Protein AF-A0A844EPX7-F1 (afdb_monomer_lite)

Secondary structure (DSSP, 8-state):
-HHHHHHHHHBT-EEEE-TTT-SEEPTTTT-HHHHHHHHTS---B-SEEEETT--EE-TTTTTT----EEE-TT--EE-TTTT-SS---EEE-TT--EE-TTTT-S----EEE----

Radius of gyration: 13.14 Å; chains: 1; bounding box: 33×34×26 Å

Structure (mmCIF, N/CA/C/O backbone):
data_AF-A0A844EPX7-F1
#
_entry.id   AF-A0A844EPX7-F1
#
loop_
_atom_site.group_PDB
_atom_site.id
_atom_site.type_symbol
_atom_site.label_atom_id
_atom_site.label_alt_id
_atom_site.label_comp_id
_atom_site.label_asym_id
_atom_site.label_entity_id
_atom_site.label_seq_id
_atom_site.pdbx_PDB_ins_code
_atom_site.Cartn_x
_atom_site.Cartn_y
_atom_site.Cartn_z
_atom_site.occupancy
_atom_site.B_iso_or_equiv
_atom_site.auth_seq_id
_atom_site.auth_comp_id
_atom_site.auth_asym_id
_atom_site.auth_atom_id
_atom_site.pdbx_PDB_model_num
ATOM 1 N N . THR A 1 1 ? 15.750 15.337 3.493 1.00 79.56 1 THR A N 1
ATOM 2 C CA . THR A 1 1 ? 14.856 15.811 2.413 1.00 79.56 1 THR A CA 1
ATOM 3 C C . THR A 1 1 ? 14.018 14.647 1.907 1.00 79.56 1 THR A C 1
ATOM 5 O O . THR A 1 1 ? 14.376 13.504 2.177 1.00 79.56 1 THR A O 1
ATOM 8 N N . SER A 1 2 ? 12.928 14.912 1.182 1.00 88.25 2 SER A N 1
ATOM 9 C CA . SER A 1 2 ? 12.076 13.882 0.558 1.00 88.25 2 SER A CA 1
ATOM 10 C C . SER A 1 2 ? 12.842 12.996 -0.437 1.00 88.25 2 SER A C 1
ATOM 12 O O . SER A 1 2 ? 12.661 11.783 -0.432 1.00 88.25 2 SER A O 1
ATOM 14 N N . GLN A 1 3 ? 13.773 13.569 -1.207 1.00 94.81 3 GLN A N 1
ATOM 15 C CA . GLN A 1 3 ? 14.620 12.825 -2.148 1.00 94.81 3 GLN A CA 1
ATOM 16 C C . GLN A 1 3 ? 15.520 11.790 -1.460 1.00 94.81 3 GLN A C 1
ATOM 18 O O . GLN A 1 3 ? 15.581 10.648 -1.895 1.00 94.81 3 GLN A O 1
ATOM 23 N N . ALA A 1 4 ? 16.188 12.147 -0.357 1.00 96.50 4 ALA A N 1
ATOM 24 C CA . ALA A 1 4 ? 17.060 11.207 0.354 1.00 96.50 4 ALA A CA 1
ATOM 25 C C . ALA A 1 4 ? 16.281 10.021 0.952 1.00 96.50 4 ALA A C 1
ATOM 27 O O . ALA A 1 4 ? 16.799 8.909 1.017 1.00 96.50 4 ALA A O 1
ATOM 28 N N . VAL A 1 5 ? 15.034 10.248 1.380 1.00 96.00 5 VAL A N 1
ATOM 29 C CA . VAL A 1 5 ? 14.140 9.171 1.828 1.00 96.00 5 VAL A CA 1
ATOM 30 C C . VAL A 1 5 ? 13.740 8.296 0.642 1.00 96.00 5 VAL A C 1
ATOM 32 O O . VAL A 1 5 ? 13.900 7.082 0.717 1.00 96.00 5 VAL A O 1
ATOM 35 N N . ALA A 1 6 ? 13.314 8.896 -0.473 1.00 97.69 6 ALA A N 1
ATOM 36 C CA . ALA A 1 6 ? 12.974 8.160 -1.689 1.00 97.69 6 ALA A CA 1
ATOM 37 C C . ALA A 1 6 ? 14.145 7.310 -2.198 1.00 97.69 6 ALA A C 1
ATOM 39 O O . ALA A 1 6 ? 13.939 6.156 -2.549 1.00 97.69 6 ALA A O 1
ATOM 40 N N . GLN A 1 7 ? 15.371 7.836 -2.143 1.00 98.00 7 GLN A N 1
ATOM 41 C CA . GLN A 1 7 ? 16.593 7.132 -2.526 1.00 98.00 7 GLN A CA 1
ATOM 42 C C . GLN A 1 7 ? 16.844 5.882 -1.675 1.00 98.00 7 GLN A C 1
ATOM 44 O O . GLN A 1 7 ? 17.263 4.850 -2.195 1.00 98.00 7 GLN A O 1
ATOM 49 N N . LYS A 1 8 ? 16.580 5.956 -0.367 1.00 98.06 8 LYS A N 1
ATOM 50 C CA . LYS A 1 8 ? 16.675 4.792 0.523 1.00 98.06 8 LYS A CA 1
ATOM 51 C C . LYS A 1 8 ? 15.593 3.767 0.206 1.00 98.06 8 LYS A C 1
ATOM 53 O O . LYS A 1 8 ? 15.892 2.583 0.131 1.00 98.06 8 LYS A O 1
ATOM 58 N N . LEU A 1 9 ? 14.357 4.224 0.010 1.00 98.31 9 LEU A N 1
ATOM 59 C CA . LEU A 1 9 ? 13.221 3.349 -0.268 1.00 98.31 9 LEU A CA 1
ATOM 60 C C . LEU A 1 9 ? 13.362 2.645 -1.619 1.00 98.31 9 LEU A C 1
ATOM 62 O O . LEU A 1 9 ? 13.209 1.435 -1.667 1.00 98.31 9 LEU A O 1
ATOM 66 N N . ILE A 1 10 ? 13.715 3.359 -2.694 1.00 98.31 10 ILE A N 1
ATOM 67 C CA . ILE A 1 10 ? 13.859 2.761 -4.030 1.00 98.31 10 ILE A CA 1
ATOM 68 C C . ILE A 1 10 ? 14.983 1.717 -4.086 1.00 98.31 10 ILE A C 1
ATOM 70 O O . ILE A 1 10 ? 14.903 0.775 -4.870 1.00 98.31 10 ILE A O 1
ATOM 74 N N . ASN A 1 11 ? 15.987 1.836 -3.214 1.00 98.06 11 ASN A N 1
ATOM 75 C CA . ASN A 1 11 ? 17.114 0.912 -3.106 1.00 98.06 11 ASN A CA 1
ATOM 76 C C . ASN A 1 11 ? 16.845 -0.265 -2.141 1.00 98.06 11 ASN A C 1
ATOM 78 O O . ASN A 1 11 ? 17.787 -0.787 -1.549 1.00 98.06 11 ASN A O 1
ATOM 82 N N . GLY A 1 12 ? 15.586 -0.675 -1.940 1.00 97.62 12 GLY A N 1
ATOM 83 C CA . GLY A 1 12 ? 15.252 -1.811 -1.071 1.00 97.62 12 GLY A CA 1
ATOM 84 C C . GLY A 1 12 ? 15.054 -1.446 0.401 1.00 97.62 12 GLY A C 1
ATOM 85 O O . GLY A 1 12 ? 15.140 -2.315 1.269 1.00 97.62 12 GLY A O 1
ATOM 86 N N . GLY A 1 13 ? 14.814 -0.173 0.717 1.00 97.19 13 GLY A N 1
ATOM 87 C CA . GLY A 1 13 ? 14.579 0.276 2.089 1.00 97.19 13 GLY A CA 1
ATOM 88 C C . GLY A 1 13 ? 13.238 -0.200 2.655 1.00 97.19 13 GLY A C 1
ATOM 89 O O . GLY A 1 13 ? 12.254 -0.340 1.927 1.00 97.19 13 GLY A O 1
ATOM 90 N N . ALA A 1 14 ? 13.196 -0.400 3.973 1.00 96.81 14 ALA A N 1
ATOM 91 C CA . ALA A 1 14 ? 11.957 -0.628 4.710 1.00 96.81 14 ALA A CA 1
ATOM 92 C C . ALA A 1 14 ? 11.223 0.700 4.960 1.00 96.81 14 ALA A C 1
ATOM 94 O O . ALA A 1 14 ? 11.850 1.708 5.303 1.00 96.81 14 ALA A O 1
ATOM 95 N N . LEU A 1 15 ? 9.897 0.690 4.825 1.00 97.06 15 LEU A N 1
ATOM 96 C CA . LEU A 1 15 ? 9.033 1.812 5.181 1.00 97.06 15 LEU A CA 1
ATOM 97 C C . LEU A 1 15 ? 8.306 1.515 6.495 1.00 97.06 15 LEU A C 1
ATOM 99 O O . LEU A 1 15 ? 7.499 0.595 6.574 1.00 97.06 15 LEU A O 1
ATOM 103 N N . VAL A 1 16 ? 8.545 2.343 7.509 1.00 96.62 16 VAL A N 1
ATOM 104 C CA . VAL A 1 16 ? 7.780 2.323 8.761 1.00 96.62 16 VAL A CA 1
ATOM 105 C C . VAL A 1 16 ? 6.965 3.605 8.834 1.00 96.62 16 VAL A C 1
ATOM 107 O O . VAL A 1 16 ? 7.535 4.698 8.821 1.00 96.62 16 VAL A O 1
ATOM 110 N N . ILE A 1 17 ? 5.642 3.472 8.894 1.00 96.06 17 ILE A N 1
ATOM 111 C CA . ILE A 1 17 ? 4.719 4.589 9.103 1.00 96.06 17 ILE A CA 1
ATOM 112 C C . ILE A 1 17 ? 4.328 4.582 10.588 1.00 96.06 17 ILE A C 1
ATOM 114 O O . ILE A 1 17 ? 3.662 3.640 11.022 1.00 96.06 17 ILE A O 1
ATOM 118 N N . PRO A 1 18 ? 4.744 5.590 11.381 1.00 94.81 18 PRO A N 1
ATOM 119 C CA . PRO A 1 18 ? 4.370 5.682 12.788 1.00 94.81 18 PRO A CA 1
ATOM 120 C C . PRO A 1 18 ? 2.851 5.721 12.963 1.00 94.81 18 PRO A C 1
ATOM 122 O O . PRO A 1 18 ? 2.162 6.396 12.199 1.00 94.81 18 PRO A O 1
ATOM 125 N N . GLU A 1 19 ? 2.348 5.051 13.997 1.00 93.12 19 GLU A N 1
ATOM 126 C CA . GLU A 1 19 ? 0.911 4.898 14.270 1.00 93.12 19 GLU A CA 1
ATOM 127 C C . GLU A 1 19 ? 0.154 6.237 14.312 1.00 93.12 19 GLU A C 1
ATOM 129 O O . GLU A 1 19 ? -0.932 6.361 13.760 1.00 93.12 19 GLU A O 1
ATOM 134 N N . SER A 1 20 ? 0.755 7.281 14.886 1.00 93.44 20 SER A N 1
ATOM 135 C CA . SER A 1 20 ? 0.126 8.601 15.017 1.00 93.44 20 SER A CA 1
ATOM 136 C C . SER A 1 20 ? 0.286 9.518 13.799 1.00 93.44 20 SER A C 1
ATOM 138 O O . SER A 1 20 ? -0.189 10.653 13.830 1.00 93.44 20 SER A O 1
ATOM 140 N N . LEU A 1 21 ? 0.978 9.080 12.740 1.00 94.88 21 LEU A N 1
ATOM 141 C CA . LEU A 1 21 ? 1.336 9.965 11.630 1.00 94.88 21 LEU A CA 1
ATOM 142 C C . LEU A 1 21 ? 0.150 10.266 10.705 1.00 94.88 21 LEU A C 1
ATOM 144 O O . LEU A 1 21 ? 0.000 11.396 10.243 1.00 94.88 21 LEU A O 1
ATOM 148 N N . ALA A 1 22 ? -0.650 9.252 10.384 1.00 95.44 22 ALA A N 1
ATOM 149 C CA . ALA A 1 22 ? -1.758 9.346 9.442 1.00 95.44 22 ALA A CA 1
ATOM 150 C C . ALA A 1 22 ? -2.674 8.127 9.579 1.00 95.44 22 ALA A C 1
ATOM 152 O O . ALA A 1 22 ? -2.225 7.068 10.004 1.00 95.44 22 ALA A O 1
ATOM 153 N N . SER A 1 23 ? -3.925 8.266 9.132 1.00 97.31 23 SER A N 1
ATOM 154 C CA . SER A 1 23 ? -4.883 7.159 8.988 1.00 97.31 23 SER A CA 1
ATOM 155 C C . SER A 1 23 ? -5.042 6.669 7.544 1.00 97.31 23 SER A C 1
ATOM 157 O O . SER A 1 23 ? -5.699 5.660 7.295 1.00 97.31 23 SER A O 1
ATOM 159 N N . LYS A 1 24 ? -4.455 7.36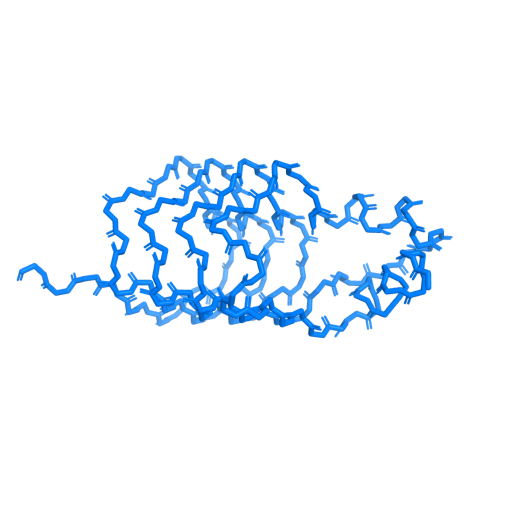6 6.565 1.00 98.25 24 LYS A N 1
ATOM 160 C CA . LYS A 1 24 ? -4.625 7.082 5.136 1.00 98.25 24 LYS A CA 1
ATOM 161 C C . LYS A 1 24 ? -3.320 7.239 4.372 1.00 98.25 24 LYS A C 1
ATOM 163 O O . LYS A 1 24 ? -2.599 8.221 4.548 1.00 98.25 24 LYS A O 1
ATOM 168 N N . ILE A 1 25 ? -3.068 6.307 3.460 1.00 98.25 25 ILE A N 1
ATOM 169 C CA . ILE A 1 25 ? -1.993 6.395 2.471 1.00 98.25 25 ILE A CA 1
ATOM 170 C C . ILE A 1 25 ? -2.593 6.883 1.161 1.00 98.25 25 ILE A C 1
ATOM 172 O O . ILE A 1 25 ? -3.519 6.271 0.648 1.00 98.25 25 ILE A O 1
ATOM 176 N N . GLY A 1 26 ? -2.072 7.984 0.618 1.00 98.38 26 GLY A N 1
ATOM 177 C CA . GLY A 1 26 ? -2.571 8.567 -0.629 1.00 98.38 26 GLY A CA 1
ATOM 178 C C . GLY A 1 26 ? -2.333 7.690 -1.863 1.00 98.38 26 GLY A C 1
ATOM 179 O O . GLY A 1 26 ? -1.435 6.843 -1.888 1.00 98.38 26 GLY A O 1
ATOM 180 N N . ALA A 1 27 ? -3.116 7.929 -2.915 1.00 98.50 27 ALA A N 1
ATOM 181 C CA . ALA A 1 27 ? -3.012 7.184 -4.166 1.00 98.50 27 ALA A CA 1
ATOM 182 C C . ALA A 1 27 ? -1.616 7.331 -4.789 1.00 98.50 27 ALA A C 1
ATOM 184 O O . ALA A 1 27 ? -1.071 8.433 -4.871 1.00 98.50 27 ALA A O 1
ATOM 185 N N . ALA A 1 28 ? -1.039 6.208 -5.215 1.00 98.00 28 ALA A N 1
ATOM 186 C CA . ALA A 1 28 ? 0.268 6.103 -5.870 1.00 98.00 28 ALA A CA 1
ATOM 187 C C . ALA A 1 28 ? 1.492 6.710 -5.139 1.00 98.00 28 ALA A C 1
ATOM 189 O O . ALA A 1 28 ? 2.588 6.677 -5.708 1.00 98.00 28 ALA A O 1
ATOM 190 N N . VAL A 1 29 ? 1.372 7.225 -3.904 1.00 96.88 29 VAL A N 1
ATOM 191 C CA . VAL A 1 29 ? 2.449 7.993 -3.235 1.00 96.88 29 VAL A CA 1
ATOM 192 C C . VAL A 1 29 ? 3.722 7.181 -2.968 1.00 96.88 29 VAL A C 1
ATOM 194 O O . VAL A 1 29 ? 4.810 7.752 -2.966 1.00 96.88 29 VAL A O 1
ATOM 197 N N . PHE A 1 30 ? 3.602 5.859 -2.813 1.00 98.19 30 PHE A N 1
ATOM 198 C CA . PHE A 1 30 ? 4.722 4.922 -2.668 1.00 98.19 30 PHE A CA 1
ATOM 199 C C . PHE A 1 30 ? 4.821 3.927 -3.835 1.00 98.19 30 PHE A C 1
ATOM 201 O O . PHE A 1 30 ? 5.505 2.910 -3.724 1.00 98.19 30 PHE A O 1
ATOM 208 N N . SER A 1 31 ? 4.167 4.198 -4.970 1.00 98.62 31 SER A N 1
ATOM 209 C CA . SER A 1 31 ? 4.368 3.401 -6.185 1.00 98.62 31 SER A CA 1
ATOM 210 C C . SER A 1 31 ? 5.835 3.471 -6.606 1.00 98.62 31 SER A C 1
ATOM 212 O O . SER A 1 31 ? 6.466 4.530 -6.494 1.00 98.62 31 SER A O 1
ATOM 214 N N . ARG A 1 32 ? 6.381 2.374 -7.142 1.00 98.44 32 ARG A N 1
ATOM 215 C CA . ARG A 1 32 ? 7.792 2.339 -7.556 1.00 98.44 32 ARG A CA 1
ATOM 216 C C . ARG A 1 32 ? 8.131 3.464 -8.534 1.00 98.44 32 ARG A C 1
ATOM 218 O O . ARG A 1 32 ? 9.126 4.151 -8.340 1.00 98.44 32 ARG A O 1
ATOM 225 N N . ASN A 1 33 ? 7.256 3.737 -9.502 1.00 98.00 33 ASN A N 1
ATOM 226 C CA . ASN A 1 33 ? 7.445 4.823 -10.470 1.00 98.00 33 ASN A CA 1
ATOM 227 C C . ASN A 1 33 ? 7.515 6.210 -9.803 1.00 98.00 33 ASN A C 1
ATOM 229 O O . ASN A 1 33 ? 8.292 7.067 -10.228 1.00 98.00 33 ASN A O 1
ATOM 233 N N . SER A 1 34 ? 6.721 6.452 -8.753 1.00 97.94 34 SER A N 1
ATOM 234 C CA . SER A 1 34 ? 6.771 7.721 -8.014 1.00 97.94 34 SER A CA 1
ATOM 235 C C . SER A 1 34 ? 8.049 7.843 -7.189 1.00 97.94 34 SER A C 1
ATOM 237 O O . SER A 1 34 ? 8.655 8.916 -7.167 1.00 97.94 34 SER A O 1
ATOM 239 N N . LEU A 1 35 ? 8.501 6.742 -6.581 1.00 97.94 35 LEU A N 1
ATOM 240 C CA . LEU A 1 35 ? 9.776 6.688 -5.868 1.00 97.94 35 LEU A CA 1
ATOM 241 C C . LEU A 1 35 ? 10.967 6.895 -6.810 1.00 97.94 35 LEU A C 1
ATOM 243 O O . LEU A 1 35 ? 11.821 7.715 -6.496 1.00 97.94 35 LEU A O 1
ATOM 247 N N . GLN A 1 36 ? 10.996 6.242 -7.976 1.00 97.75 36 GLN A N 1
ATOM 248 C CA . GLN A 1 36 ? 12.042 6.429 -8.993 1.00 97.75 36 GLN A CA 1
ATOM 249 C C . GLN A 1 36 ? 12.129 7.885 -9.443 1.00 97.75 36 GLN A C 1
ATOM 251 O O . GLN A 1 36 ? 13.212 8.464 -9.475 1.00 97.75 36 GLN A O 1
ATOM 256 N N . ARG A 1 37 ? 10.980 8.511 -9.735 1.00 97.44 37 ARG A N 1
ATOM 257 C CA . ARG A 1 37 ? 10.934 9.919 -10.150 1.00 97.44 37 ARG A CA 1
ATOM 258 C C . ARG A 1 37 ? 11.448 10.857 -9.059 1.00 97.44 37 ARG A C 1
ATOM 260 O O . ARG A 1 37 ? 12.132 11.824 -9.371 1.00 97.44 37 ARG A O 1
ATOM 267 N N . LEU A 1 38 ? 11.105 10.592 -7.798 1.00 97.31 38 LEU A N 1
ATOM 268 C CA . LEU A 1 38 ? 11.529 11.424 -6.672 1.00 97.31 38 LEU A CA 1
ATOM 269 C C . LEU A 1 38 ? 13.000 11.199 -6.295 1.00 97.31 38 LEU A C 1
ATOM 271 O O . LEU A 1 38 ? 13.670 12.149 -5.900 1.00 97.31 38 LEU A O 1
ATOM 275 N N . ALA A 1 39 ? 13.493 9.966 -6.394 1.00 97.44 39 ALA A N 1
ATOM 276 C CA . ALA A 1 39 ? 14.874 9.615 -6.085 1.00 97.44 39 ALA A CA 1
ATOM 277 C C . ALA A 1 39 ? 15.842 10.043 -7.202 1.00 97.44 39 ALA A C 1
ATOM 279 O O . ALA A 1 39 ? 16.916 10.568 -6.913 1.00 97.44 39 ALA A O 1
ATOM 280 N N . GLY A 1 40 ? 15.423 9.912 -8.465 1.00 97.50 40 GLY A N 1
ATOM 281 C CA . GLY A 1 40 ? 16.247 10.186 -9.644 1.00 97.50 40 GLY A CA 1
ATOM 282 C C . GLY A 1 40 ? 17.063 8.980 -10.119 1.00 97.50 40 GLY A C 1
ATOM 283 O O . GLY A 1 40 ? 18.017 9.154 -10.872 1.00 97.50 40 GLY A O 1
ATOM 284 N N . ASN A 1 41 ? 16.711 7.769 -9.684 1.00 97.31 41 ASN A N 1
ATOM 285 C CA . ASN A 1 41 ? 17.363 6.526 -10.080 1.00 97.31 41 ASN A CA 1
ATOM 286 C C . ASN A 1 41 ? 16.383 5.345 -10.085 1.00 97.31 41 ASN A C 1
ATOM 288 O O . ASN A 1 41 ? 15.313 5.387 -9.475 1.00 97.31 41 ASN A O 1
ATOM 292 N N . ASP A 1 42 ? 16.815 4.261 -10.720 1.00 96.62 42 ASP A N 1
ATOM 293 C CA . ASP A 1 42 ? 16.134 2.975 -10.663 1.00 96.62 42 ASP A CA 1
ATOM 294 C C . ASP A 1 42 ? 16.555 2.157 -9.440 1.00 96.62 42 ASP A C 1
ATOM 296 O O . ASP A 1 42 ? 17.665 2.289 -8.924 1.00 96.62 42 ASP A O 1
ATOM 300 N N . GLY A 1 43 ? 15.657 1.277 -9.006 1.00 96.56 43 GLY A N 1
ATOM 301 C CA . GLY A 1 43 ? 15.893 0.311 -7.938 1.00 96.56 43 GLY A CA 1
ATOM 302 C C . GLY A 1 43 ? 14.715 -0.649 -7.793 1.00 96.56 43 GLY A C 1
ATOM 303 O O . GLY A 1 43 ? 13.768 -0.594 -8.579 1.00 96.56 43 GLY A O 1
ATOM 304 N N . GLU A 1 44 ? 14.771 -1.554 -6.825 1.00 95.81 44 GLU A N 1
ATOM 305 C CA . GLU A 1 44 ? 13.762 -2.606 -6.620 1.00 95.81 44 GLU A CA 1
ATOM 306 C C . GLU A 1 44 ? 12.496 -2.110 -5.894 1.00 95.81 44 GLU A C 1
ATOM 308 O O . GLU A 1 44 ? 11.481 -2.808 -5.865 1.00 95.81 44 GLU A O 1
ATOM 313 N N . GLY A 1 45 ? 12.518 -0.886 -5.360 1.00 98.06 45 GLY A N 1
ATOM 314 C CA . GLY A 1 45 ? 11.429 -0.333 -4.555 1.00 98.06 45 GLY A CA 1
ATOM 315 C C . GLY A 1 45 ? 11.521 -0.733 -3.085 1.00 98.06 45 GLY A C 1
ATOM 316 O O . GLY A 1 45 ? 12.548 -1.213 -2.614 1.00 98.0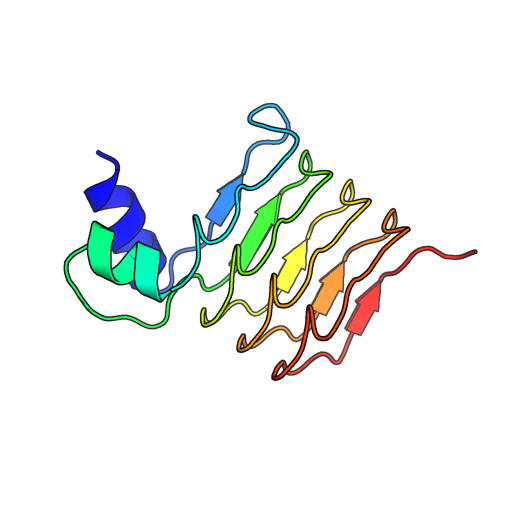6 45 GLY A O 1
ATOM 317 N N . ILE A 1 46 ? 10.426 -0.517 -2.361 1.00 98.44 46 ILE A N 1
ATOM 318 C CA . ILE A 1 46 ? 10.305 -0.831 -0.932 1.00 98.44 46 ILE A CA 1
ATOM 319 C C . ILE A 1 46 ? 10.388 -2.350 -0.722 1.00 98.44 46 ILE A C 1
ATOM 321 O O . ILE A 1 46 ? 9.759 -3.103 -1.466 1.00 98.44 46 ILE A O 1
ATOM 325 N N . SER A 1 47 ? 11.127 -2.797 0.298 1.00 96.81 47 SER A N 1
ATOM 326 C CA . SER A 1 47 ? 11.303 -4.227 0.622 1.00 96.81 47 SER A CA 1
ATOM 327 C C . SER A 1 47 ? 10.336 -4.749 1.691 1.00 96.81 47 SER A C 1
ATOM 329 O O . SER A 1 47 ? 9.931 -5.914 1.661 1.00 96.81 47 SER A O 1
ATOM 331 N N . SER A 1 48 ? 9.923 -3.891 2.622 1.00 95.69 48 SER A N 1
ATOM 332 C CA . SER A 1 48 ? 8.904 -4.184 3.630 1.00 95.69 48 SER A CA 1
ATOM 333 C C . SER A 1 48 ? 8.169 -2.915 4.039 1.00 95.69 48 SER A C 1
ATOM 335 O O . SER A 1 48 ? 8.716 -1.810 3.958 1.00 95.69 48 SER A O 1
ATOM 337 N N . VAL A 1 49 ? 6.921 -3.074 4.475 1.00 97.25 49 VAL A N 1
ATOM 338 C CA . VAL A 1 49 ? 6.127 -1.964 4.992 1.00 97.25 49 VAL A CA 1
ATOM 339 C C . VAL A 1 49 ? 5.363 -2.371 6.249 1.00 97.25 49 VAL A C 1
ATOM 341 O O . VAL A 1 49 ? 4.678 -3.394 6.271 1.00 97.25 49 VAL A O 1
ATOM 344 N N . THR A 1 50 ? 5.476 -1.539 7.282 1.00 96.94 50 THR A N 1
ATOM 345 C CA . THR A 1 50 ? 4.745 -1.664 8.548 1.00 96.94 50 THR A CA 1
ATOM 346 C C . THR A 1 50 ? 4.011 -0.360 8.817 1.00 96.94 50 THR A C 1
ATOM 348 O O . THR A 1 50 ? 4.619 0.716 8.778 1.00 96.94 50 THR A O 1
ATOM 351 N N . ALA A 1 51 ? 2.706 -0.446 9.069 1.00 96.62 51 ALA A N 1
ATOM 352 C CA . ALA A 1 51 ? 1.862 0.724 9.264 1.00 96.62 51 ALA A CA 1
ATOM 353 C C . ALA A 1 51 ? 0.688 0.409 10.202 1.00 96.62 51 ALA A C 1
ATOM 355 O O . ALA A 1 51 ? -0.398 0.037 9.766 1.00 96.62 51 ALA A O 1
ATOM 356 N N . HIS A 1 52 ? 0.909 0.578 11.506 1.00 96.88 52 HIS A N 1
ATOM 357 C CA . HIS A 1 52 ? -0.070 0.193 12.530 1.00 96.88 52 HIS A CA 1
ATOM 358 C C . HIS A 1 52 ? -1.214 1.190 12.722 1.00 96.88 52 HIS A C 1
ATOM 360 O O . HIS A 1 52 ? -2.226 0.807 13.274 1.00 96.88 52 HIS A O 1
ATOM 366 N N . GLY A 1 53 ? -1.102 2.431 12.241 1.00 97.12 53 GLY A N 1
ATOM 367 C CA . GLY A 1 53 ? -2.180 3.432 12.342 1.00 97.12 53 GLY A CA 1
ATOM 368 C C . GLY A 1 53 ? -3.006 3.623 11.067 1.00 97.12 53 GLY A C 1
ATOM 369 O O . GLY A 1 53 ? -3.924 4.441 11.037 1.00 97.12 53 GLY A O 1
ATOM 370 N N . ILE A 1 54 ? -2.664 2.919 9.983 1.00 98.44 54 ILE A N 1
ATOM 371 C CA . ILE A 1 54 ? -3.280 3.135 8.672 1.00 98.44 54 ILE A CA 1
ATOM 372 C C . ILE A 1 54 ? -4.560 2.320 8.542 1.00 98.44 54 ILE A C 1
ATOM 374 O O . ILE A 1 54 ? -4.535 1.102 8.662 1.00 98.44 54 ILE A O 1
ATOM 378 N N . GLN A 1 55 ? -5.647 3.013 8.211 1.00 98.44 55 GLN A N 1
ATOM 379 C CA . GLN A 1 55 ? -6.981 2.460 7.984 1.00 98.44 55 GLN A CA 1
ATOM 380 C C . GLN A 1 55 ? -7.283 2.287 6.489 1.00 98.44 55 GLN A C 1
ATOM 382 O O . GLN A 1 55 ? -7.892 1.294 6.097 1.00 98.44 55 GLN A O 1
ATOM 387 N N . TYR A 1 56 ? -6.814 3.223 5.655 1.00 98.56 56 TYR A N 1
ATOM 388 C CA . TYR A 1 56 ? -7.113 3.264 4.220 1.00 98.56 56 TYR A CA 1
ATOM 389 C C . TYR A 1 56 ? -5.840 3.212 3.378 1.00 98.56 56 TYR A C 1
ATOM 391 O O . TYR A 1 56 ? -4.959 4.074 3.506 1.00 98.56 56 TYR A O 1
ATOM 399 N N . VAL A 1 57 ? -5.766 2.237 2.472 1.00 98.69 57 VAL A N 1
ATOM 400 C CA . VAL A 1 57 ? -4.695 2.134 1.475 1.00 98.69 57 VAL A CA 1
ATOM 401 C C . VAL A 1 57 ? -5.270 2.391 0.089 1.00 98.69 57 VAL A C 1
ATOM 403 O O . VAL A 1 57 ? -6.016 1.576 -0.445 1.00 98.69 57 VAL A O 1
ATOM 406 N N . GLU A 1 58 ? -4.914 3.534 -0.492 1.00 98.75 58 GLU A N 1
ATOM 407 C CA . GLU A 1 58 ? -5.478 3.997 -1.756 1.00 98.75 58 GLU A CA 1
ATOM 408 C C . GLU A 1 58 ? -4.963 3.260 -3.000 1.00 98.75 58 GLU A C 1
ATOM 410 O O . GLU A 1 58 ? -4.037 2.442 -2.979 1.00 98.75 58 GLU A O 1
ATOM 415 N N . GLN A 1 59 ? -5.596 3.581 -4.130 1.00 98.69 59 GLN A N 1
ATOM 416 C CA . GLN A 1 59 ? -5.294 2.972 -5.414 1.00 98.69 59 GLN A CA 1
ATOM 417 C C . GLN A 1 59 ? -3.809 3.128 -5.768 1.00 98.69 59 GLN A C 1
ATOM 419 O O . GLN A 1 59 ? -3.226 4.215 -5.661 1.00 98.69 59 GLN A O 1
ATOM 424 N N . PHE A 1 60 ? -3.195 2.029 -6.211 1.00 98.62 60 PHE A N 1
ATOM 425 C CA . PHE A 1 60 ? -1.791 1.967 -6.630 1.00 98.62 60 PHE A CA 1
ATOM 426 C C . PHE A 1 60 ? -0.754 2.387 -5.573 1.00 98.62 60 PHE A C 1
ATOM 428 O O . PHE A 1 60 ? 0.416 2.550 -5.929 1.00 98.62 60 PHE A O 1
ATOM 435 N N . SER A 1 61 ? -1.126 2.593 -4.301 1.00 98.56 61 SER A N 1
ATOM 436 C CA . SER A 1 61 ? -0.247 3.219 -3.302 1.00 98.56 61 SER A CA 1
ATOM 437 C C . SER A 1 61 ? 1.127 2.570 -3.192 1.00 98.56 61 SER A C 1
ATOM 439 O O . SER A 1 61 ? 2.094 3.303 -3.039 1.00 98.56 61 SER A O 1
ATOM 441 N N . PHE A 1 62 ? 1.229 1.249 -3.347 1.00 98.75 62 PHE A N 1
ATOM 442 C CA . PHE A 1 62 ? 2.467 0.470 -3.292 1.00 98.75 62 PHE A CA 1
ATOM 443 C C . PHE A 1 62 ? 2.725 -0.374 -4.547 1.00 98.75 62 PHE A C 1
ATOM 445 O O . PHE A 1 62 ? 3.529 -1.310 -4.499 1.00 98.75 62 PHE A O 1
ATOM 452 N N . THR A 1 63 ? 2.083 -0.069 -5.679 1.00 98.69 63 THR A N 1
ATOM 453 C CA . THR A 1 63 ? 2.234 -0.893 -6.889 1.00 98.69 63 THR A CA 1
ATOM 454 C C . THR A 1 63 ? 3.686 -0.948 -7.380 1.00 98.69 63 THR A C 1
ATOM 456 O O . THR A 1 63 ? 4.406 0.063 -7.377 1.00 98.69 63 THR A O 1
ATOM 459 N N . GLY A 1 64 ? 4.109 -2.136 -7.814 1.00 98.69 64 GLY A N 1
ATOM 460 C CA . GLY A 1 64 ? 5.382 -2.356 -8.495 1.00 98.69 64 GLY A CA 1
ATOM 461 C C . GLY A 1 64 ? 6.624 -2.341 -7.604 1.00 98.69 64 GLY A C 1
ATOM 462 O O . GLY A 1 64 ? 7.711 -2.168 -8.141 1.00 98.69 64 GLY A O 1
ATOM 463 N N . ASN A 1 65 ? 6.499 -2.450 -6.279 1.00 98.81 65 ASN A N 1
ATOM 464 C CA . ASN A 1 65 ? 7.650 -2.541 -5.368 1.00 98.81 65 ASN A CA 1
ATOM 465 C C . ASN A 1 65 ? 8.124 -4.003 -5.199 1.00 98.81 65 ASN A C 1
ATOM 467 O O . ASN A 1 65 ? 7.678 -4.907 -5.903 1.00 98.81 65 ASN A O 1
ATOM 471 N N . SER A 1 66 ? 9.036 -4.246 -4.253 1.00 98.44 66 SER A N 1
ATOM 472 C CA . SER A 1 66 ? 9.524 -5.585 -3.888 1.00 98.44 66 SER A CA 1
ATOM 473 C C . SER A 1 66 ? 9.130 -5.966 -2.459 1.00 98.44 66 SER A C 1
ATOM 475 O O . SER A 1 66 ? 9.883 -6.643 -1.757 1.00 98.44 66 SER A O 1
ATOM 477 N N . ILE A 1 67 ? 7.948 -5.520 -2.020 1.00 98.69 67 ILE A N 1
ATOM 478 C CA . ILE A 1 67 ? 7.464 -5.729 -0.652 1.00 98.69 67 ILE A CA 1
ATOM 479 C C . ILE A 1 67 ? 7.250 -7.222 -0.423 1.00 98.69 67 ILE A C 1
ATOM 481 O O . ILE A 1 67 ? 6.559 -7.856 -1.217 1.00 98.69 67 ILE A O 1
ATOM 485 N N . LYS A 1 68 ? 7.804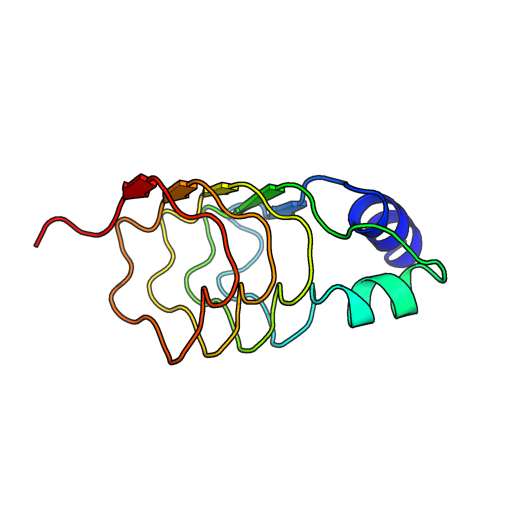 -7.764 0.666 1.00 97.88 68 LYS A N 1
ATOM 486 C CA . LYS A 1 68 ? 7.648 -9.181 1.053 1.00 97.88 68 LYS A CA 1
ATOM 487 C C . LYS A 1 68 ? 6.590 -9.423 2.123 1.00 97.88 68 LYS A C 1
ATOM 489 O O . LYS A 1 68 ? 5.969 -10.481 2.154 1.00 97.88 68 LYS A O 1
ATOM 494 N N . THR A 1 69 ? 6.378 -8.451 2.999 1.00 94.88 69 THR A N 1
ATOM 495 C CA . THR A 1 69 ? 5.470 -8.572 4.142 1.00 94.88 69 THR A CA 1
ATOM 496 C C . THR A 1 69 ? 4.674 -7.290 4.307 1.00 94.88 69 THR A C 1
ATOM 498 O O . THR A 1 69 ? 5.242 -6.200 4.175 1.00 94.88 69 THR A O 1
ATOM 501 N N . ILE A 1 70 ? 3.389 -7.425 4.632 1.00 95.25 70 ILE A N 1
ATOM 502 C CA . ILE A 1 70 ? 2.546 -6.305 5.055 1.00 95.25 70 ILE A CA 1
ATOM 503 C C . ILE A 1 70 ? 1.999 -6.564 6.461 1.00 95.25 70 ILE A C 1
ATOM 505 O O . ILE A 1 70 ? 1.428 -7.619 6.725 1.00 95.25 70 ILE A O 1
ATOM 509 N N . ASP A 1 71 ? 2.209 -5.594 7.349 1.00 96.62 71 ASP A N 1
ATOM 510 C CA . ASP A 1 71 ? 1.749 -5.596 8.743 1.00 96.62 71 ASP A CA 1
ATOM 511 C C . ASP A 1 71 ? 0.946 -4.316 9.041 1.00 96.62 71 ASP A C 1
ATOM 513 O O . ASP A 1 71 ? 1.513 -3.245 9.303 1.00 96.62 71 ASP A O 1
ATOM 517 N N . PHE A 1 72 ? -0.370 -4.407 8.814 1.00 97.75 72 PHE A N 1
ATOM 518 C CA . PHE A 1 72 ? -1.331 -3.297 8.780 1.00 97.75 72 PHE A CA 1
ATOM 519 C C . PHE A 1 72 ? -2.557 -3.667 9.649 1.00 97.75 72 PHE A C 1
ATOM 521 O O . PHE A 1 72 ? -3.659 -3.855 9.130 1.00 97.75 72 PHE A O 1
ATOM 528 N N . PRO A 1 73 ? -2.382 -3.808 10.976 1.00 97.31 73 PRO A N 1
ATOM 529 C CA . PRO A 1 73 ? -3.401 -4.334 11.885 1.00 97.31 73 PRO A CA 1
ATOM 530 C C . PRO A 1 73 ? -4.696 -3.516 11.909 1.00 97.31 73 PRO A C 1
ATOM 532 O O . PRO A 1 73 ? -5.766 -4.078 12.120 1.00 97.31 73 PRO A O 1
ATOM 535 N N . GLU A 1 74 ? -4.611 -2.207 11.659 1.00 98.00 74 GLU A N 1
ATOM 536 C CA . GLU A 1 74 ? -5.750 -1.283 11.693 1.00 98.00 74 GLU A CA 1
ATOM 537 C C . GLU A 1 74 ? -6.371 -1.005 10.319 1.00 98.00 74 GLU A C 1
ATOM 539 O O . GLU A 1 74 ? -7.337 -0.245 10.233 1.00 98.00 74 GLU A O 1
ATOM 544 N N . ALA A 1 75 ? -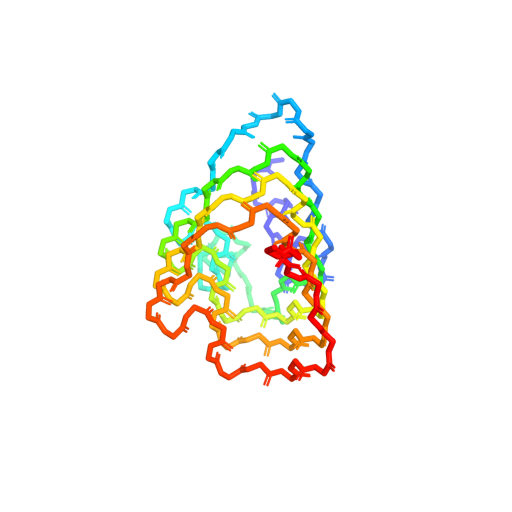5.854 -1.612 9.247 1.00 98.25 75 ALA A N 1
ATOM 545 C CA . ALA A 1 75 ? -6.388 -1.390 7.911 1.00 98.25 75 ALA A CA 1
ATOM 546 C C . ALA A 1 75 ? -7.787 -1.994 7.782 1.00 98.25 75 ALA A C 1
ATOM 548 O O . ALA A 1 75 ? -7.983 -3.191 7.989 1.00 98.25 75 ALA A O 1
ATOM 549 N N . THR A 1 76 ? -8.745 -1.157 7.395 1.00 98.38 76 THR A N 1
ATOM 550 C CA . THR A 1 76 ? -10.136 -1.542 7.142 1.00 98.38 76 THR A CA 1
ATOM 551 C C . THR A 1 76 ? -10.421 -1.662 5.649 1.00 98.38 76 THR A C 1
ATOM 553 O O . THR A 1 76 ? -11.256 -2.471 5.253 1.00 98.38 76 THR A O 1
ATOM 556 N N . GLU A 1 77 ? -9.704 -0.907 4.810 1.00 98.50 77 GLU A N 1
ATOM 557 C CA . GLU A 1 77 ? -9.969 -0.839 3.373 1.00 98.50 77 GLU A CA 1
ATOM 558 C C . GLU A 1 77 ? -8.685 -0.790 2.529 1.00 98.50 77 GLU A C 1
ATOM 560 O O . GLU A 1 77 ? -7.785 0.031 2.744 1.00 98.50 77 GLU A O 1
ATOM 565 N N . VAL A 1 78 ? -8.615 -1.679 1.532 1.00 98.62 78 VAL A N 1
ATOM 566 C CA . VAL A 1 78 ? -7.512 -1.773 0.567 1.00 98.62 78 VAL A CA 1
ATOM 567 C C . VAL A 1 78 ? -8.054 -1.604 -0.852 1.00 98.62 78 VAL A C 1
ATOM 569 O O . VAL A 1 78 ? -8.748 -2.479 -1.371 1.00 98.62 78 VAL A O 1
ATOM 572 N N . HIS A 1 79 ? -7.715 -0.490 -1.502 1.00 98.69 79 HIS A N 1
ATOM 573 C CA . HIS A 1 79 ? -8.215 -0.134 -2.831 1.00 98.69 79 HIS A CA 1
ATOM 574 C C . HIS A 1 79 ? -7.546 -0.902 -3.984 1.00 98.69 79 HIS A C 1
ATOM 576 O O . HIS A 1 79 ? -6.565 -1.637 -3.827 1.00 98.69 79 HIS A O 1
ATOM 582 N N . GLN A 1 80 ? -8.110 -0.713 -5.184 1.00 98.62 80 GLN A N 1
ATOM 583 C CA . GLN A 1 80 ? -7.689 -1.384 -6.409 1.00 98.62 80 GLN A CA 1
ATOM 584 C C . GLN A 1 80 ? -6.174 -1.262 -6.636 1.00 98.62 80 GLN A C 1
ATOM 586 O O . GLN A 1 80 ? -5.584 -0.184 -6.568 1.00 98.62 80 GLN A O 1
ATOM 591 N N . GLU A 1 81 ? -5.541 -2.395 -6.939 1.00 98.62 81 GLU A N 1
ATOM 592 C CA . GLU A 1 81 ? -4.110 -2.493 -7.262 1.00 98.62 81 GLU A CA 1
ATOM 593 C C . GLU A 1 81 ? -3.134 -1.922 -6.212 1.00 98.62 81 GLU A C 1
ATOM 595 O O . GLU A 1 81 ? -1.945 -1.790 -6.519 1.00 98.62 81 GLU A O 1
ATOM 600 N N . ALA A 1 82 ? -3.587 -1.628 -4.985 1.00 98.75 82 ALA A N 1
ATOM 601 C CA . ALA A 1 82 ? -2.790 -0.989 -3.937 1.00 98.75 82 ALA A CA 1
ATOM 602 C C . ALA A 1 82 ? -1.433 -1.672 -3.705 1.00 98.75 82 ALA A C 1
ATOM 604 O O . ALA A 1 82 ? -0.418 -0.988 -3.612 1.00 98.75 82 ALA A O 1
ATOM 605 N N . PHE A 1 83 ? -1.403 -3.005 -3.699 1.00 98.69 83 PHE A N 1
ATOM 606 C CA . PHE A 1 83 ? -0.211 -3.834 -3.502 1.00 98.69 83 PHE A CA 1
ATOM 607 C C . PHE A 1 83 ? 0.109 -4.719 -4.718 1.00 98.69 83 PHE A C 1
ATOM 609 O O . PHE A 1 83 ? 0.819 -5.722 -4.604 1.00 98.69 83 PHE A O 1
ATOM 616 N N . SER A 1 84 ? -0.399 -4.374 -5.901 1.00 98.75 84 SER A N 1
ATOM 617 C CA . SER A 1 84 ? -0.164 -5.154 -7.119 1.00 98.75 84 SER A CA 1
ATOM 618 C C . SER A 1 84 ? 1.318 -5.174 -7.517 1.00 98.75 84 SER A C 1
ATOM 620 O O . SER A 1 84 ? 2.049 -4.213 -7.272 1.00 98.75 84 SER A O 1
ATOM 622 N N . TYR A 1 85 ? 1.755 -6.262 -8.155 1.00 98.75 85 TYR A N 1
ATOM 623 C CA . TYR A 1 85 ? 3.124 -6.446 -8.652 1.00 98.75 85 TYR A CA 1
ATOM 624 C C . TYR A 1 85 ? 4.195 -6.245 -7.571 1.00 98.75 85 TYR A C 1
ATOM 626 O O . TYR A 1 85 ? 5.111 -5.444 -7.734 1.00 98.75 85 TYR A O 1
ATOM 634 N N . ASN A 1 86 ? 4.058 -6.976 -6.468 1.00 98.81 86 ASN A N 1
ATOM 635 C CA . ASN A 1 86 ? 5.027 -7.025 -5.376 1.00 98.81 86 ASN A CA 1
ATOM 636 C C . ASN A 1 86 ? 5.547 -8.462 -5.182 1.00 98.81 86 ASN A C 1
ATOM 638 O O . ASN A 1 86 ? 5.363 -9.330 -6.036 1.00 98.81 86 ASN A O 1
ATOM 642 N N . GLN A 1 87 ? 6.246 -8.717 -4.076 1.00 98.62 87 GLN A N 1
ATOM 643 C CA . GLN A 1 87 ? 6.765 -10.034 -3.702 1.00 98.62 87 GLN A CA 1
ATOM 644 C C . GLN A 1 87 ? 6.135 -10.526 -2.392 1.00 98.62 87 GLN A C 1
ATOM 646 O O . GLN A 1 87 ? 6.788 -11.239 -1.640 1.00 98.62 87 GLN A O 1
ATOM 651 N N . ILE A 1 88 ? 4.894 -10.116 -2.094 1.00 98.62 88 ILE A N 1
ATOM 652 C CA . ILE A 1 88 ? 4.292 -10.322 -0.774 1.00 98.62 88 ILE A CA 1
ATOM 653 C C . ILE A 1 88 ? 4.057 -11.811 -0.555 1.00 98.62 88 ILE A C 1
ATOM 655 O O . ILE A 1 88 ? 3.369 -12.442 -1.355 1.00 98.62 88 ILE A O 1
ATOM 659 N N . GLU A 1 89 ? 4.605 -12.339 0.532 1.00 98.19 89 GLU A N 1
ATOM 660 C CA . GLU A 1 89 ? 4.487 -13.731 0.975 1.00 98.19 89 GLU A CA 1
ATOM 661 C C . GLU A 1 89 ? 3.528 -13.857 2.167 1.00 98.19 89 GLU A C 1
ATOM 663 O O . GLU A 1 89 ? 2.799 -14.846 2.272 1.00 98.19 89 GLU A O 1
ATOM 668 N N . ALA A 1 90 ? 3.486 -12.835 3.030 1.00 96.25 90 ALA A N 1
ATOM 669 C CA . ALA A 1 90 ? 2.644 -12.790 4.220 1.00 96.25 90 ALA A CA 1
ATOM 670 C C . ALA A 1 90 ? 1.852 -11.480 4.312 1.00 96.25 90 ALA A C 1
ATOM 672 O O . ALA A 1 90 ? 2.405 -10.386 4.150 1.00 96.25 90 ALA A O 1
ATOM 673 N N . VAL A 1 91 ? 0.559 -11.615 4.605 1.00 96.81 91 VAL A N 1
ATOM 674 C CA . VAL A 1 91 ? -0.381 -10.507 4.790 1.00 96.81 91 VAL A CA 1
ATOM 675 C C . VAL A 1 91 ? -0.976 -10.558 6.190 1.00 96.81 91 VAL A C 1
ATOM 677 O O . VAL A 1 91 ? -1.574 -11.571 6.539 1.00 96.81 91 VAL A O 1
ATOM 680 N N . HIS A 1 92 ? -0.855 -9.469 6.951 1.00 97.31 92 HIS A N 1
ATOM 681 C CA . HIS A 1 92 ? -1.529 -9.278 8.235 1.00 97.31 92 HIS A CA 1
ATOM 682 C C . HIS A 1 92 ? -2.472 -8.070 8.168 1.00 97.31 92 HIS A C 1
ATOM 684 O O . HIS A 1 92 ? -2.030 -6.917 8.172 1.00 97.31 92 HIS A O 1
ATOM 690 N N . LEU A 1 93 ? -3.770 -8.364 8.047 1.00 97.44 93 LEU A N 1
ATOM 691 C CA . LEU A 1 93 ? -4.883 -7.422 7.905 1.00 97.44 93 LEU A CA 1
ATOM 692 C C . LEU A 1 93 ? -6.103 -7.878 8.742 1.00 97.44 93 LEU A C 1
ATOM 694 O O . LEU A 1 93 ? -7.194 -8.050 8.200 1.00 97.44 93 LEU A O 1
ATOM 698 N N . PRO A 1 94 ? -5.967 -8.087 10.062 1.00 97.62 94 PRO A N 1
ATOM 699 C CA . PRO A 1 94 ? -7.005 -8.683 10.910 1.00 97.62 94 PRO A CA 1
ATOM 700 C C . PRO A 1 94 ? -8.297 -7.857 11.042 1.00 97.62 94 PRO A C 1
ATOM 702 O O . PRO A 1 94 ? -9.294 -8.381 11.533 1.00 97.62 94 PRO A O 1
ATOM 705 N N . LYS A 1 95 ? -8.305 -6.579 10.631 1.00 97.56 95 LYS A N 1
ATOM 706 C CA . LYS A 1 95 ? -9.475 -5.678 10.680 1.00 97.56 95 LYS A CA 1
ATOM 707 C C . LYS A 1 95 ? -10.058 -5.327 9.307 1.00 97.56 95 LYS A C 1
ATOM 709 O O . LYS A 1 95 ? -11.003 -4.540 9.244 1.00 97.56 95 LYS A O 1
ATOM 714 N N . VAL A 1 96 ? -9.526 -5.887 8.217 1.00 98.06 96 VAL A N 1
ATOM 715 C CA . VAL A 1 96 ? -9.951 -5.491 6.867 1.00 98.06 96 VAL A CA 1
ATOM 716 C C . VAL A 1 96 ? -11.384 -5.928 6.585 1.00 98.06 96 VAL A C 1
ATOM 718 O O . VAL A 1 96 ? -11.722 -7.099 6.708 1.00 98.06 96 VAL A O 1
ATOM 721 N N . THR A 1 97 ? -12.233 -4.992 6.174 1.00 97.44 97 THR A N 1
ATOM 722 C CA . THR A 1 97 ? -13.616 -5.269 5.765 1.00 97.44 97 THR A CA 1
ATOM 723 C C . THR A 1 97 ? -13.780 -5.218 4.252 1.00 97.44 97 THR A C 1
ATOM 725 O O . THR A 1 97 ? -14.665 -5.882 3.717 1.00 97.44 97 THR A O 1
ATOM 728 N N . GLU A 1 98 ? -12.916 -4.477 3.549 1.00 97.88 98 GLU A N 1
ATOM 729 C CA . GLU A 1 98 ? -12.995 -4.301 2.098 1.00 97.88 98 GLU A CA 1
ATOM 730 C C . GLU A 1 98 ? -11.630 -4.463 1.410 1.00 97.88 98 GLU A C 1
ATOM 732 O O . GLU A 1 98 ? -10.654 -3.778 1.724 1.00 97.88 98 GLU A O 1
ATOM 737 N N . ILE A 1 99 ? -11.570 -5.366 0.425 1.00 97.88 99 ILE A N 1
ATOM 738 C CA . ILE A 1 99 ? -10.433 -5.532 -0.490 1.00 97.88 99 ILE A CA 1
ATOM 739 C C . ILE A 1 99 ? -10.958 -5.397 -1.917 1.00 97.88 99 ILE A C 1
ATOM 741 O O . ILE A 1 99 ? -11.701 -6.246 -2.412 1.00 97.88 99 ILE A O 1
ATOM 745 N N . HIS A 1 100 ? -10.554 -4.326 -2.587 1.00 98.00 100 HIS A N 1
ATOM 746 C CA . HIS A 1 100 ? -11.011 -3.999 -3.931 1.00 98.00 100 HIS A CA 1
ATOM 747 C C . HIS A 1 100 ? -10.232 -4.762 -5.011 1.00 98.00 100 HIS A C 1
ATOM 749 O O . HIS A 1 100 ? -9.230 -5.441 -4.760 1.00 98.00 100 HIS A O 1
ATOM 755 N N . GLY A 1 101 ? -10.720 -4.661 -6.250 1.00 95.81 101 GLY A N 1
ATOM 756 C CA . GLY A 1 101 ? -10.266 -5.464 -7.383 1.00 95.81 101 GLY A CA 1
ATOM 757 C C . GLY A 1 101 ? -8.743 -5.529 -7.524 1.00 95.81 101 GLY A C 1
ATOM 758 O O . GLY A 1 101 ? -8.059 -4.508 -7.521 1.00 95.81 101 GLY A O 1
ATOM 759 N N . ILE A 1 102 ? -8.216 -6.750 -7.671 1.00 97.44 102 ILE A N 1
ATOM 760 C CA . ILE A 1 102 ? -6.801 -7.050 -7.954 1.00 97.44 102 ILE A CA 1
ATOM 761 C C . ILE A 1 102 ? -5.778 -6.347 -7.031 1.00 97.44 102 ILE A C 1
ATOM 763 O O . ILE A 1 102 ? -4.613 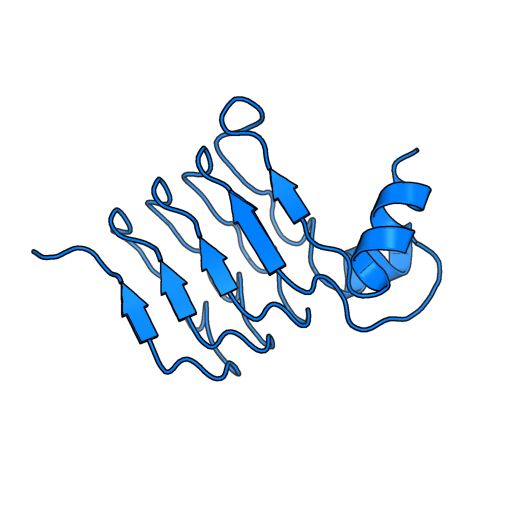-6.216 -7.409 1.00 97.44 102 ILE A O 1
ATOM 767 N N . ALA A 1 103 ? -6.172 -5.955 -5.810 1.00 98.25 103 ALA A N 1
ATOM 768 C CA . ALA A 1 103 ? -5.316 -5.274 -4.830 1.00 98.25 103 ALA A CA 1
ATOM 769 C C . ALA A 1 103 ? -3.968 -5.976 -4.599 1.00 98.25 103 ALA A C 1
ATOM 771 O O . ALA A 1 103 ? -2.942 -5.312 -4.493 1.00 98.25 103 ALA A O 1
ATOM 772 N N . PHE A 1 104 ? -3.966 -7.311 -4.605 1.00 98.50 104 PHE A N 1
ATOM 773 C CA . PHE A 1 104 ? -2.788 -8.156 -4.390 1.00 98.50 104 PHE A CA 1
ATOM 774 C C . PHE A 1 104 ? -2.342 -8.933 -5.639 1.00 98.50 104 PHE A C 1
ATOM 776 O O . PHE A 1 104 ? -1.600 -9.909 -5.527 1.00 98.50 104 PHE A O 1
ATOM 783 N N . ARG A 1 105 ? -2.769 -8.539 -6.846 1.00 98.56 105 ARG A N 1
ATOM 784 C CA . ARG A 1 105 ? -2.402 -9.250 -8.084 1.00 98.56 105 ARG A CA 1
ATOM 785 C C . ARG A 1 105 ? -0.884 -9.311 -8.274 1.00 98.56 105 ARG A C 1
ATOM 787 O O . ARG A 1 105 ? -0.193 -8.324 -8.043 1.00 98.56 105 ARG A O 1
ATOM 794 N N . SER A 1 106 ? -0.389 -10.446 -8.770 1.00 98.56 106 SER A N 1
ATOM 795 C CA . SER A 1 106 ? 1.040 -10.677 -9.031 1.00 98.56 106 SER A CA 1
ATOM 796 C C . SER A 1 106 ? 1.898 -10.538 -7.763 1.00 98.56 106 SER A C 1
ATOM 798 O O . SER A 1 106 ? 2.840 -9.754 -7.737 1.00 98.56 106 SER A O 1
ATOM 800 N N . ASN A 1 107 ? 1.538 -11.293 -6.721 1.00 98.75 107 ASN A N 1
ATOM 801 C CA . ASN A 1 107 ? 2.307 -11.490 -5.487 1.00 98.75 107 ASN A CA 1
ATOM 802 C C . ASN A 1 107 ? 2.599 -12.986 -5.265 1.00 98.75 107 ASN A C 1
ATOM 804 O O . ASN A 1 107 ? 2.247 -13.817 -6.102 1.00 98.75 107 ASN A O 1
ATOM 808 N N . LYS A 1 108 ? 3.234 -13.333 -4.139 1.00 98.44 108 LYS A N 1
ATOM 809 C CA . LYS A 1 108 ? 3.647 -14.697 -3.761 1.00 98.44 108 LYS A CA 1
ATOM 810 C C . LYS A 1 108 ? 2.981 -15.165 -2.462 1.00 98.44 108 LYS A C 1
ATOM 812 O O . LYS A 1 108 ? 3.591 -15.880 -1.673 1.00 98.44 108 LYS A O 1
ATOM 817 N N . ILE A 1 109 ? 1.750 -14.715 -2.223 1.00 97.75 109 ILE A N 1
ATOM 818 C CA . ILE A 1 109 ? 1.078 -14.866 -0.931 1.00 97.75 109 ILE A CA 1
ATOM 819 C C . ILE A 1 109 ? 0.939 -16.352 -0.594 1.00 97.75 109 ILE A C 1
ATOM 821 O O . ILE A 1 109 ? 0.299 -17.103 -1.328 1.00 97.75 109 ILE A O 1
ATOM 825 N N . ALA A 1 110 ? 1.526 -16.742 0.533 1.00 96.81 110 ALA A N 1
ATOM 826 C CA . ALA A 1 110 ? 1.450 -18.082 1.104 1.00 96.81 110 ALA A CA 1
ATOM 827 C C . ALA A 1 110 ? 0.790 -18.078 2.492 1.00 96.81 110 ALA A C 1
ATOM 829 O O . ALA A 1 110 ? 0.286 -19.110 2.927 1.00 96.81 110 ALA A O 1
ATOM 830 N N . SER A 1 111 ? 0.769 -16.924 3.171 1.00 95.81 111 SER A N 1
ATOM 831 C CA . SER A 1 111 ? 0.159 -16.745 4.487 1.00 95.81 111 SER A CA 1
ATOM 832 C C . SER A 1 111 ? -0.762 -15.529 4.503 1.00 95.81 111 SER A C 1
ATOM 834 O O . SER A 1 111 ? -0.386 -14.444 4.055 1.00 95.81 111 SER A O 1
ATOM 836 N N . LEU A 1 112 ? -1.954 -15.714 5.063 1.00 94.88 112 LEU A N 1
ATOM 837 C CA . LEU A 1 112 ? -2.970 -14.683 5.229 1.00 94.88 112 LEU A CA 1
ATOM 838 C C . LEU A 1 112 ? -3.465 -14.700 6.673 1.00 94.88 112 LEU A C 1
ATOM 840 O O . LEU A 1 112 ? -3.904 -15.739 7.158 1.00 94.88 112 LEU A O 1
ATOM 844 N N . ASP A 1 113 ? -3.423 -13.543 7.317 1.00 95.56 113 ASP A N 1
ATOM 845 C CA . ASP A 1 113 ? -4.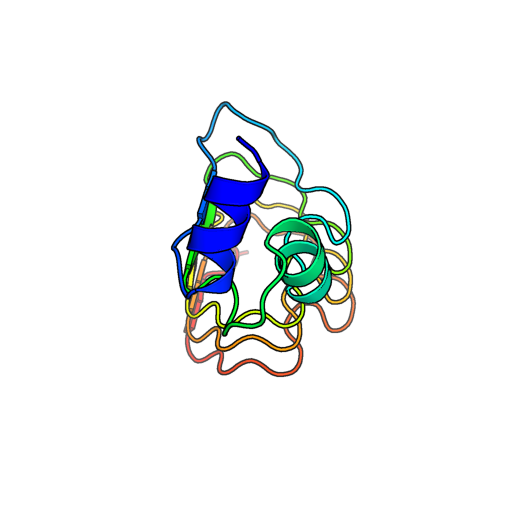126 -13.252 8.558 1.00 95.56 113 ASP A CA 1
ATOM 846 C C . ASP A 1 113 ? -5.171 -12.171 8.257 1.00 95.56 113 ASP A C 1
ATOM 848 O O . ASP A 1 113 ? -4.850 -11.004 8.014 1.00 95.56 113 ASP A O 1
ATOM 852 N N . LEU A 1 114 ? -6.416 -12.626 8.145 1.00 94.12 114 LEU A N 1
ATOM 853 C CA . LEU A 1 114 ? -7.615 -11.859 7.817 1.00 94.12 114 LEU A CA 1
ATOM 854 C C . LEU A 1 114 ? -8.600 -11.999 8.989 1.00 94.12 114 LEU A C 1
ATOM 856 O O . LEU A 1 114 ? -8.441 -12.924 9.790 1.00 94.12 114 LEU A O 1
ATOM 860 N N . PRO A 1 115 ? -9.630 -11.139 9.099 1.00 92.19 115 PRO A N 1
ATOM 861 C CA . PRO A 1 115 ? -10.564 -11.210 10.211 1.00 92.19 115 PRO A CA 1
ATOM 862 C C . PRO A 1 115 ? -11.178 -12.604 10.336 1.00 92.19 115 PRO A C 1
ATOM 864 O O . PRO A 1 115 ? -11.706 -13.164 9.370 1.00 92.19 115 PRO A O 1
ATOM 867 N N . LEU A 1 116 ? -11.124 -13.148 11.549 1.00 77.00 116 LEU A N 1
ATOM 868 C CA . LEU A 1 116 ? -11.906 -14.314 11.929 1.00 77.00 116 LEU A CA 1
ATOM 869 C C . LEU A 1 116 ? -13.334 -13.815 12.161 1.00 77.00 116 LEU A C 1
ATOM 871 O O . LEU A 1 116 ? -13.600 -13.156 13.166 1.00 77.00 116 LEU A O 1
ATOM 875 N N . VAL A 1 117 ? -14.204 -14.034 11.176 1.00 66.00 117 VAL A N 1
ATOM 876 C CA . VAL A 1 117 ? -15.643 -13.742 11.280 1.00 66.00 117 VAL A CA 1
ATOM 877 C C . VAL A 1 117 ? -16.313 -14.523 12.405 1.00 66.00 117 VAL A C 1
ATOM 879 O O . VAL A 1 117 ? -15.913 -15.685 12.647 1.00 66.00 117 VAL A O 1
#

pLDDT: mean 96.78, std 4.1, range [66.0, 98.81]

InterPro domains:
  IPR026906 BspA-type LRR region [PF13306] (25-115)
  IPR032675 Leucine-rich repeat domain superfamily [G3DSA:3.80.10.10] (1-116)

Organism: NCBI:txid152331

Sequence (117 aa):
TSQAVAQKLINGGALVIPESLASKIGAAVFSRNSLQRLAGNDGEGISSVTAHGIQYVEQFSFTGNSIKTIDFPEATEVHQEAFSYNQIEAVHLPKVTEIHGIAFRSNKIASLDLPLV

Foldseek 3Di:
DQLVVLLQQQAAHAEEDDQPRDQEQDAQCQANVNSCVSNVHHHQGYAAYEYANYAYQDHRSHARHAHAEYHHANHQEQEHCSQANYAHQEYAHQNHPYDYHCVHHNYNHPYYRYHPD